Protein AF-A0A7D7Q0F7-F1 (afdb_monomer_lite)

pLDDT: mean 71.84, std 20.34, range [38.75, 92.94]

Sequence (68 aa):
MDRFARWVEQTRGVLLPDYAALHMWSVEHLEDFWGAVWSYFGVVASVAPERVLASNQMPGARWFRGRG

InterPro domains:
  IPR032387 Acetyl-coenzyme A synthetase, N-terminal domain [PF16177] (19-66)
  IPR042099 ANL, N-terminal domain [G3DSA:3.40.50.12780] (2-68)

Secondary structure (DSSP, 8-state):
--HHHHHHHHHH-----SHHHHHHHHHHSHHHHHHHHHHHTT---SS--S-S-S---SS---------

Organism: Kocuria varians (NCBI:txid1272)

Foldseek 3Di:
DDPLQVVCCVPPVDDPPDPVSVVVCCVVVVQSNQVSVCVVVVVPPVDDPPGSWPDPDPPPGDPDDDDD

Structure (mmCIF, N/CA/C/O backbone):
data_AF-A0A7D7Q0F7-F1
#
_entry.id   AF-A0A7D7Q0F7-F1
#
loop_
_atom_site.group_PDB
_atom_site.id
_atom_site.type_symbol
_atom_site.label_atom_id
_atom_site.label_alt_id
_atom_site.label_comp_id
_atom_site.label_asym_id
_atom_site.label_entity_id
_atom_site.label_seq_id
_atom_site.pdbx_PDB_ins_code
_atom_site.Cartn_x
_atom_site.Cartn_y
_atom_site.Cartn_z
_atom_site.occupancy
_atom_site.B_iso_or_equiv
_atom_site.auth_seq_id
_atom_site.auth_comp_id
_atom_site.auth_asym_id
_atom_site.auth_atom_id
_atom_site.pdbx_PDB_model_num
ATOM 1 N N . MET A 1 1 ? -7.619 12.324 2.725 1.00 62.56 1 MET A N 1
ATOM 2 C CA . MET A 1 1 ? -7.213 10.905 2.700 1.00 62.56 1 MET A CA 1
ATOM 3 C C . MET A 1 1 ? -7.736 10.252 1.442 1.00 62.56 1 MET A C 1
ATOM 5 O O . MET A 1 1 ? -8.950 10.116 1.273 1.00 62.56 1 MET A O 1
ATOM 9 N N . ASP A 1 2 ? -6.827 9.948 0.523 1.00 76.69 2 ASP A N 1
ATOM 10 C CA . ASP A 1 2 ? -7.105 9.285 -0.748 1.00 76.69 2 ASP A CA 1
ATOM 11 C C . ASP A 1 2 ? -7.903 7.988 -0.566 1.00 76.69 2 ASP A C 1
ATOM 13 O O . ASP A 1 2 ? -7.808 7.305 0.457 1.00 76.69 2 ASP A O 1
ATOM 17 N N . ARG A 1 3 ? -8.735 7.649 -1.557 1.00 87.00 3 ARG A N 1
ATOM 18 C CA . ARG A 1 3 ? -9.574 6.436 -1.536 1.00 87.00 3 ARG A CA 1
ATOM 19 C C . ARG A 1 3 ? -8.729 5.163 -1.375 1.00 87.00 3 ARG A C 1
ATOM 21 O O . ARG A 1 3 ? -9.155 4.249 -0.679 1.00 87.00 3 ARG A O 1
ATOM 28 N N . PHE A 1 4 ? -7.534 5.147 -1.966 1.00 88.69 4 PHE A N 1
ATOM 29 C CA . PHE A 1 4 ? -6.577 4.048 -1.851 1.00 88.69 4 PHE A CA 1
ATOM 30 C C . PHE A 1 4 ? -6.091 3.849 -0.412 1.00 88.69 4 PHE A C 1
ATOM 32 O O . PHE A 1 4 ? -6.219 2.747 0.106 1.00 88.69 4 PHE A O 1
ATOM 39 N N . ALA A 1 5 ? -5.611 4.907 0.253 1.00 90.00 5 ALA A N 1
ATOM 40 C CA . ALA A 1 5 ? -5.107 4.819 1.626 1.00 90.00 5 ALA A CA 1
ATOM 41 C C . ALA A 1 5 ? -6.158 4.208 2.563 1.00 90.00 5 ALA A C 1
ATOM 43 O O . ALA A 1 5 ? -5.884 3.210 3.214 1.00 90.00 5 ALA A O 1
ATOM 44 N N . ARG A 1 6 ? -7.402 4.702 2.512 1.00 90.75 6 ARG A N 1
ATOM 45 C CA . ARG A 1 6 ? -8.508 4.157 3.322 1.00 90.75 6 ARG A CA 1
ATOM 46 C C . ARG A 1 6 ? -8.816 2.690 3.034 1.00 90.75 6 ARG A C 1
ATOM 48 O O . ARG A 1 6 ? -9.147 1.940 3.947 1.00 90.75 6 ARG A O 1
ATOM 55 N N . TRP A 1 7 ? -8.733 2.275 1.774 1.00 91.62 7 TRP A N 1
ATOM 56 C CA . TRP A 1 7 ? -8.914 0.873 1.406 1.00 91.62 7 TRP A CA 1
ATOM 57 C C . TRP A 1 7 ? -7.773 -0.005 1.943 1.00 91.62 7 TRP A C 1
ATOM 59 O O . TRP A 1 7 ? -8.024 -1.104 2.438 1.00 91.62 7 TRP A O 1
ATOM 69 N N . VAL A 1 8 ? -6.531 0.487 1.908 1.00 92.62 8 VAL A N 1
ATOM 70 C CA . VAL A 1 8 ? -5.376 -0.207 2.496 1.00 92.62 8 VAL A CA 1
ATOM 71 C C . VAL A 1 8 ? -5.550 -0.343 4.009 1.00 92.62 8 VAL A C 1
ATOM 73 O O . VAL A 1 8 ? -5.389 -1.444 4.528 1.00 92.62 8 VAL A O 1
ATOM 76 N N . GLU A 1 9 ? -5.960 0.716 4.713 1.00 92.94 9 GLU A N 1
ATOM 77 C CA . GLU A 1 9 ? -6.226 0.658 6.159 1.00 92.94 9 GLU A CA 1
ATOM 78 C C . GLU A 1 9 ? -7.253 -0.436 6.504 1.00 92.94 9 GLU A C 1
ATOM 80 O O . GLU A 1 9 ? -7.036 -1.244 7.405 1.00 92.94 9 GLU A O 1
ATOM 85 N N . GLN A 1 10 ? -8.336 -0.531 5.726 1.00 90.81 10 GLN A N 1
ATOM 86 C CA . GLN A 1 10 ? -9.406 -1.517 5.933 1.00 90.81 10 GLN A CA 1
ATOM 87 C C . GLN A 1 10 ? -8.985 -2.959 5.627 1.00 90.81 10 GLN A C 1
ATOM 89 O O . GLN A 1 10 ? -9.464 -3.887 6.273 1.00 90.81 10 GLN A O 1
ATOM 94 N N . THR A 1 11 ? -8.123 -3.162 4.630 1.00 89.94 11 THR A N 1
ATOM 95 C CA . THR A 1 11 ? -7.743 -4.505 4.160 1.00 89.94 11 THR A CA 1
ATOM 96 C C . THR A 1 11 ? -6.491 -5.056 4.833 1.00 89.94 11 THR A C 1
ATOM 98 O O . THR A 1 11 ? -6.308 -6.2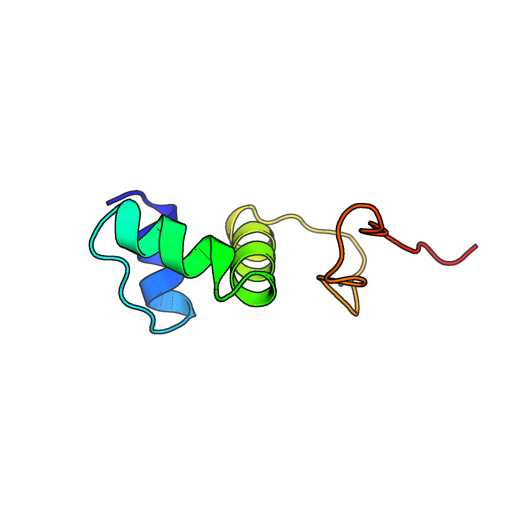71 4.873 1.00 89.94 11 THR A O 1
ATOM 101 N N . ARG A 1 12 ? -5.625 -4.181 5.354 1.00 86.19 12 ARG A N 1
ATOM 102 C CA . ARG A 1 12 ? -4.304 -4.534 5.899 1.00 86.19 12 ARG A CA 1
ATOM 103 C C . ARG A 1 12 ? -4.146 -4.202 7.379 1.00 86.19 12 ARG A C 1
ATOM 105 O O . ARG A 1 12 ? -3.151 -4.604 7.968 1.00 86.19 12 ARG A O 1
ATOM 112 N N . GLY A 1 13 ? -5.090 -3.470 7.975 1.00 87.31 13 GLY A N 1
ATOM 113 C CA . GLY A 1 13 ? -5.030 -3.087 9.388 1.00 87.31 13 GLY A CA 1
ATOM 114 C C . GLY A 1 13 ? -3.902 -2.105 9.722 1.00 87.31 13 GLY A C 1
ATOM 115 O O . GLY A 1 13 ? -3.461 -2.055 10.866 1.00 87.31 13 GLY A O 1
ATOM 116 N N . VAL A 1 14 ? -3.417 -1.346 8.735 1.00 90.12 14 VAL A N 1
ATOM 117 C CA . VAL A 1 14 ? -2.420 -0.280 8.928 1.00 90.12 14 VAL A CA 1
ATOM 118 C C . VAL A 1 14 ? -3.111 1.070 9.121 1.00 90.12 14 VAL A C 1
ATOM 120 O O . VAL A 1 14 ? -4.253 1.232 8.704 1.00 90.12 14 VAL A O 1
ATOM 123 N N . LEU A 1 15 ? -2.429 2.035 9.740 1.00 91.31 15 LEU A N 1
ATOM 124 C CA . LEU A 1 15 ? -2.915 3.411 9.890 1.00 91.31 15 LEU A CA 1
ATOM 125 C C . LEU A 1 15 ? -2.167 4.323 8.923 1.00 91.31 15 LEU A C 1
ATOM 127 O O . LEU A 1 15 ? -0.947 4.448 9.004 1.00 91.31 15 LEU A O 1
ATOM 131 N N . LEU A 1 16 ? -2.905 4.979 8.033 1.00 92.69 16 LEU A N 1
ATOM 132 C CA . LEU A 1 16 ? -2.389 5.869 6.995 1.00 92.69 16 LEU A CA 1
ATOM 133 C C . LEU A 1 16 ? -3.099 7.231 7.101 1.00 92.69 16 LEU A C 1
ATOM 135 O O . LEU A 1 16 ? -3.844 7.623 6.196 1.00 92.69 16 LEU A O 1
ATOM 139 N N . PRO A 1 17 ? -2.889 7.958 8.221 1.00 89.75 17 PRO A N 1
ATOM 140 C CA . PRO A 1 17 ? -3.627 9.176 8.547 1.00 89.75 17 PRO A CA 1
ATOM 141 C C . PRO A 1 17 ? -3.304 10.358 7.634 1.00 89.75 17 PRO A C 1
ATOM 143 O O . PRO A 1 17 ? -4.030 11.344 7.681 1.00 89.75 17 PRO A O 1
ATOM 146 N N . ASP A 1 18 ? -2.235 10.288 6.837 1.00 90.38 18 ASP A N 1
ATOM 147 C CA . ASP A 1 18 ? -1.830 11.303 5.870 1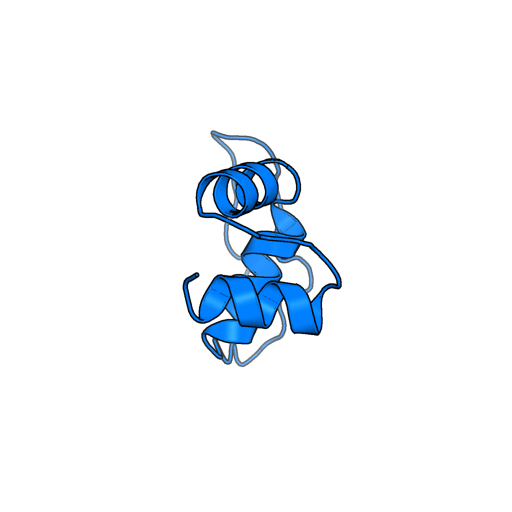.00 90.38 18 ASP A CA 1
ATOM 148 C C . ASP A 1 18 ? -0.950 10.707 4.754 1.00 90.38 18 ASP A C 1
ATOM 150 O O . ASP A 1 18 ? -0.616 9.518 4.735 1.00 90.38 18 ASP A O 1
ATOM 154 N N . TYR A 1 19 ? -0.592 11.549 3.782 1.00 86.31 19 TYR A N 1
ATOM 155 C CA . TYR A 1 19 ? 0.259 11.152 2.661 1.00 86.31 19 TYR A CA 1
ATOM 156 C C . TYR A 1 19 ? 1.680 10.764 3.099 1.00 86.31 19 TYR A C 1
ATOM 158 O O . TYR A 1 19 ? 2.284 9.895 2.474 1.00 86.31 19 TYR A O 1
ATOM 166 N N . ALA A 1 20 ? 2.219 11.372 4.159 1.00 92.31 20 ALA A N 1
ATOM 167 C CA . ALA A 1 20 ? 3.557 11.051 4.643 1.00 92.31 20 ALA A CA 1
ATOM 168 C C . ALA A 1 20 ? 3.594 9.639 5.245 1.00 92.31 20 ALA A C 1
ATOM 170 O O . ALA A 1 20 ? 4.505 8.873 4.936 1.00 92.31 20 ALA A O 1
ATOM 171 N N . ALA A 1 21 ? 2.563 9.258 6.002 1.00 92.25 21 ALA A N 1
ATOM 172 C CA . ALA A 1 21 ? 2.389 7.901 6.508 1.00 92.25 21 ALA A CA 1
ATOM 173 C C . ALA A 1 21 ? 2.246 6.878 5.369 1.00 92.25 21 ALA A C 1
ATOM 175 O O . ALA A 1 21 ? 2.891 5.831 5.398 1.00 92.25 21 ALA A O 1
ATOM 176 N N . LEU A 1 22 ? 1.471 7.200 4.324 1.00 91.06 22 LEU A N 1
ATOM 177 C CA . LEU A 1 22 ? 1.380 6.364 3.121 1.00 91.06 22 LEU A CA 1
ATOM 178 C C . LEU A 1 22 ? 2.728 6.228 2.404 1.00 91.06 22 LEU A C 1
ATOM 180 O O . LEU A 1 22 ? 3.089 5.127 1.990 1.00 91.06 22 LEU A O 1
ATOM 184 N N . HIS A 1 23 ? 3.472 7.323 2.255 1.00 90.06 23 HIS A N 1
ATOM 185 C CA . HIS A 1 23 ? 4.778 7.310 1.606 1.00 90.06 23 HIS A CA 1
ATOM 186 C C . HIS A 1 23 ? 5.788 6.464 2.387 1.00 90.06 23 HIS A C 1
ATOM 188 O O . HIS A 1 23 ? 6.438 5.602 1.799 1.00 90.06 23 HIS A O 1
ATOM 194 N N . MET A 1 24 ? 5.869 6.655 3.703 1.00 92.62 24 MET A N 1
ATOM 195 C CA . MET A 1 24 ? 6.731 5.869 4.587 1.00 92.62 24 MET A CA 1
ATOM 196 C C . MET A 1 24 ? 6.390 4.378 4.502 1.00 92.62 24 MET A C 1
ATOM 198 O O . MET A 1 24 ? 7.260 3.553 4.231 1.00 92.62 24 MET A O 1
ATOM 202 N N . TRP A 1 25 ? 5.102 4.042 4.583 1.00 92.81 25 TRP A N 1
ATOM 203 C CA . TRP A 1 25 ? 4.652 2.664 4.418 1.00 92.81 25 TRP A CA 1
ATOM 204 C C . TRP A 1 25 ? 5.004 2.091 3.035 1.00 92.81 25 TRP A C 1
ATOM 206 O O . TRP A 1 25 ? 5.422 0.940 2.935 1.00 92.81 25 TRP A O 1
ATOM 216 N N . SER A 1 26 ? 4.918 2.891 1.966 1.00 87.94 26 SER A N 1
ATOM 217 C CA . SER A 1 26 ? 5.252 2.435 0.610 1.00 87.94 26 SER A CA 1
ATOM 218 C C . SER A 1 26 ? 6.721 2.047 0.423 1.00 87.94 26 SER A C 1
ATOM 220 O O . SER A 1 26 ? 7.014 1.206 -0.425 1.00 87.94 26 SER A O 1
ATOM 222 N N . VAL A 1 27 ? 7.638 2.632 1.204 1.00 90.38 27 VAL A N 1
ATOM 223 C CA . VAL A 1 27 ? 9.078 2.341 1.118 1.00 90.38 27 VAL A CA 1
ATOM 224 C C . VAL A 1 27 ? 9.524 1.279 2.122 1.00 90.38 27 VAL A C 1
ATOM 226 O O . VAL A 1 27 ? 10.394 0.475 1.796 1.00 90.38 27 VAL A O 1
ATOM 229 N N . GLU A 1 28 ? 8.916 1.235 3.310 1.00 91.38 28 GLU A N 1
ATOM 230 C CA . GLU A 1 28 ? 9.226 0.249 4.356 1.00 91.38 28 GLU A CA 1
ATOM 231 C C . GLU A 1 28 ? 8.594 -1.120 4.069 1.00 91.38 28 GLU A C 1
ATOM 233 O O . GLU A 1 28 ? 9.211 -2.157 4.305 1.00 91.38 28 GLU A O 1
ATOM 238 N N . HIS A 1 29 ? 7.386 -1.128 3.501 1.00 88.31 29 HIS A N 1
ATOM 239 C CA . HIS A 1 29 ? 6.588 -2.328 3.242 1.00 88.31 29 HIS A CA 1
ATOM 240 C C . HIS A 1 29 ? 6.335 -2.509 1.742 1.00 88.31 29 HIS A C 1
ATOM 242 O O . HIS A 1 29 ? 5.198 -2.597 1.278 1.00 88.31 29 HIS A O 1
ATOM 248 N N . LEU A 1 30 ? 7.419 -2.557 0.964 1.00 85.31 30 LEU A N 1
ATOM 249 C CA . LEU A 1 30 ? 7.381 -2.536 -0.502 1.00 85.31 30 LEU A CA 1
ATOM 250 C C . LEU A 1 30 ? 6.523 -3.673 -1.103 1.00 85.31 30 LEU A C 1
ATOM 252 O O . LEU A 1 30 ? 5.746 -3.439 -2.028 1.00 85.31 30 LEU A O 1
ATOM 256 N N . GLU A 1 31 ? 6.631 -4.898 -0.574 1.00 83.44 31 GLU A N 1
ATOM 257 C CA . GLU A 1 31 ? 5.853 -6.058 -1.047 1.00 83.44 31 GLU A CA 1
ATOM 258 C C . GLU A 1 31 ? 4.353 -5.889 -0.785 1.00 83.44 31 GLU A C 1
ATOM 260 O O . GLU A 1 31 ? 3.530 -6.093 -1.685 1.00 83.44 31 GLU A O 1
ATOM 265 N N . ASP A 1 32 ? 3.996 -5.445 0.421 1.00 86.56 32 ASP A N 1
ATOM 266 C CA . ASP A 1 32 ? 2.609 -5.184 0.785 1.00 86.56 32 ASP A CA 1
ATOM 267 C C . ASP A 1 32 ? 2.042 -4.041 -0.054 1.00 86.56 32 ASP A C 1
ATOM 269 O O . ASP A 1 32 ? 0.930 -4.155 -0.583 1.00 86.56 32 ASP A O 1
ATOM 273 N N . PHE A 1 33 ? 2.798 -2.956 -0.228 1.00 89.06 33 PHE A N 1
ATOM 274 C CA . PHE A 1 33 ? 2.398 -1.815 -1.044 1.00 89.06 33 PHE A CA 1
ATOM 275 C C . PHE A 1 33 ? 2.060 -2.245 -2.473 1.00 89.06 33 PHE A C 1
ATOM 277 O O . PHE A 1 33 ? 0.936 -2.019 -2.931 1.00 89.06 33 PHE A O 1
ATOM 284 N N . TRP A 1 34 ? 2.966 -2.948 -3.157 1.00 84.62 34 TRP A N 1
ATOM 285 C CA . TRP A 1 34 ? 2.714 -3.415 -4.523 1.00 84.62 34 TRP A CA 1
ATOM 286 C C . TRP A 1 34 ? 1.582 -4.438 -4.594 1.00 84.62 34 TRP A C 1
ATOM 288 O O . TRP A 1 34 ? 0.762 -4.363 -5.509 1.00 84.62 34 TRP A O 1
ATOM 298 N N . GLY A 1 35 ? 1.450 -5.329 -3.607 1.00 86.25 35 GLY A N 1
ATOM 299 C CA . GLY A 1 35 ? 0.296 -6.227 -3.520 1.00 86.25 35 GLY A CA 1
ATOM 300 C C . GLY A 1 35 ? -1.034 -5.475 -3.357 1.00 86.25 35 GLY A C 1
ATOM 301 O O . GLY A 1 35 ? -2.060 -5.894 -3.899 1.00 86.25 35 GLY A O 1
ATOM 302 N N . ALA A 1 36 ? -1.023 -4.345 -2.638 1.00 88.56 36 ALA A N 1
ATOM 303 C CA . ALA A 1 36 ? -2.205 -3.506 -2.425 1.00 88.56 36 ALA A CA 1
ATOM 304 C C . ALA A 1 36 ? -2.586 -2.791 -3.711 1.00 88.56 36 ALA A C 1
ATOM 306 O O . ALA A 1 36 ? -3.753 -2.795 -4.083 1.00 88.56 36 ALA A O 1
ATOM 307 N N . VAL A 1 37 ? -1.601 -2.225 -4.408 1.00 86.25 37 VAL A N 1
ATOM 308 C CA . VAL A 1 37 ? -1.790 -1.615 -5.728 1.00 86.25 37 VAL A CA 1
ATOM 309 C C . VAL A 1 37 ? -2.385 -2.642 -6.697 1.00 86.25 37 VAL A C 1
ATOM 311 O O . VAL A 1 37 ? -3.404 -2.362 -7.325 1.00 86.25 37 VAL A O 1
ATOM 314 N N . TRP A 1 38 ? -1.832 -3.857 -6.756 1.00 81.00 38 TRP A N 1
ATOM 315 C CA . TRP A 1 38 ? -2.351 -4.932 -7.613 1.00 81.00 38 TRP A CA 1
ATOM 316 C C . TRP A 1 38 ? -3.819 -5.262 -7.339 1.00 81.00 38 TRP A C 1
ATOM 318 O O . TRP A 1 38 ? -4.631 -5.344 -8.262 1.00 81.00 38 TRP A O 1
ATOM 328 N N . SER A 1 39 ? -4.151 -5.426 -6.059 1.00 84.81 39 SER A N 1
ATOM 329 C CA . SER A 1 39 ? -5.493 -5.788 -5.602 1.00 84.81 39 SER A CA 1
ATOM 330 C C . SER A 1 39 ? -6.494 -4.647 -5.809 1.00 84.81 39 SER A C 1
ATOM 332 O O . SER A 1 39 ? -7.605 -4.876 -6.279 1.00 84.81 39 SER A O 1
ATOM 334 N N . TYR A 1 40 ? -6.097 -3.410 -5.501 1.00 84.50 40 TYR A N 1
ATOM 335 C CA . TYR A 1 40 ? -6.958 -2.232 -5.575 1.00 84.50 40 TYR A CA 1
ATOM 336 C C . TYR A 1 40 ? -7.301 -1.837 -7.012 1.00 84.50 40 TYR A C 1
ATOM 338 O O . TYR A 1 40 ? -8.448 -1.502 -7.302 1.00 84.50 40 TYR A O 1
ATOM 346 N N . PHE A 1 41 ? -6.329 -1.896 -7.927 1.00 80.38 41 PHE A N 1
ATOM 347 C CA . PHE A 1 41 ? -6.568 -1.598 -9.342 1.00 80.38 41 PHE A CA 1
ATOM 348 C C . PHE A 1 41 ? -7.208 -2.762 -10.101 1.00 80.38 41 PHE A C 1
ATOM 350 O O . PHE A 1 41 ? -7.479 -2.626 -11.293 1.00 80.38 41 PHE A O 1
ATOM 357 N N . GLY A 1 42 ? -7.466 -3.890 -9.428 1.00 67.44 42 GLY A N 1
ATOM 358 C CA . GLY A 1 42 ? -8.087 -5.054 -10.044 1.00 67.44 42 GLY A CA 1
ATOM 359 C C . GLY A 1 42 ? -7.302 -5.517 -11.264 1.00 67.44 42 GLY A C 1
ATOM 360 O O . GLY A 1 42 ? -7.906 -5.863 -12.277 1.00 67.44 42 GLY A O 1
ATOM 361 N N . VAL A 1 43 ? -5.964 -5.476 -11.200 1.00 57.38 43 VAL A N 1
ATOM 362 C CA . VAL A 1 43 ? -5.124 -6.022 -12.267 1.00 57.38 43 VAL A CA 1
ATOM 363 C C . VAL A 1 43 ? -5.331 -7.532 -12.246 1.00 57.38 43 VAL A C 1
ATOM 365 O O . VAL A 1 43 ? -4.643 -8.271 -11.542 1.00 57.38 43 VAL A O 1
ATOM 368 N N . VAL A 1 44 ? -6.331 -7.980 -13.004 1.00 49.50 44 VAL A N 1
ATOM 369 C CA . VAL A 1 44 ? -6.590 -9.379 -13.327 1.00 49.50 44 VAL A CA 1
ATOM 370 C C . VAL A 1 44 ? -5.461 -9.815 -14.253 1.00 49.50 44 VAL A C 1
ATOM 372 O O . VAL A 1 44 ? -5.592 -9.838 -15.473 1.00 49.50 44 VAL A O 1
ATOM 375 N N . ALA A 1 45 ? -4.298 -10.110 -13.679 1.00 47.72 45 ALA A N 1
ATOM 376 C CA . ALA A 1 45 ? -3.363 -10.981 -14.356 1.00 47.72 45 ALA A CA 1
ATOM 377 C C . ALA A 1 45 ? -4.049 -12.348 -14.419 1.00 47.72 45 ALA A C 1
ATOM 379 O O . ALA A 1 45 ? -4.393 -12.913 -13.384 1.00 47.72 45 ALA A O 1
ATOM 380 N N . SER A 1 46 ? -4.243 -12.892 -15.621 1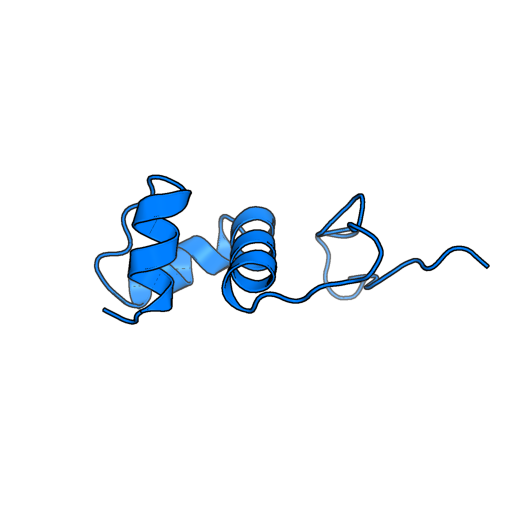.00 47.38 46 SER A N 1
ATOM 381 C CA . SER A 1 46 ? -4.797 -14.238 -15.844 1.00 47.38 46 SER A CA 1
ATOM 382 C C . SER A 1 46 ? -4.000 -15.364 -15.153 1.00 47.38 46 SER A C 1
ATOM 384 O O 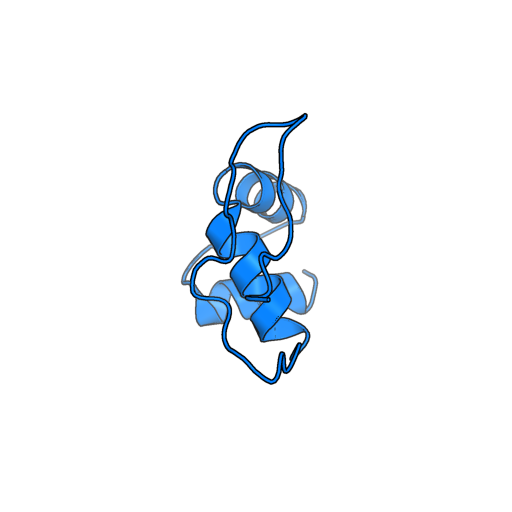. SER A 1 46 ? -4.360 -16.531 -15.263 1.00 47.38 46 SER A O 1
ATOM 386 N N . VAL A 1 47 ? -2.915 -15.024 -14.449 1.00 44.72 47 VAL A N 1
ATOM 387 C CA . VAL A 1 47 ? -2.070 -15.888 -13.630 1.00 44.72 47 VAL A CA 1
ATOM 388 C C . VAL A 1 47 ? -1.652 -15.087 -12.393 1.00 44.72 47 VAL A C 1
ATOM 390 O O . VAL A 1 47 ? -1.045 -14.024 -12.530 1.00 44.72 47 VAL A O 1
ATOM 393 N N . ALA A 1 48 ? -1.965 -15.581 -11.192 1.00 44.78 48 ALA A N 1
ATOM 394 C CA . ALA A 1 48 ? -1.461 -15.002 -9.948 1.00 44.78 48 ALA A CA 1
ATOM 395 C C . ALA A 1 48 ? 0.079 -15.090 -9.942 1.00 44.78 48 ALA A C 1
ATOM 397 O O . ALA A 1 48 ? 0.612 -16.198 -10.052 1.00 44.78 48 ALA A O 1
ATOM 398 N N . PRO A 1 49 ? 0.828 -13.977 -9.852 1.00 46.88 49 PRO A N 1
ATOM 399 C CA . PRO A 1 49 ? 2.276 -14.067 -9.767 1.00 46.88 49 PRO A CA 1
ATOM 400 C C . PRO A 1 49 ? 2.670 -14.641 -8.397 1.00 46.88 49 PRO A C 1
ATOM 402 O O . PRO A 1 49 ? 2.432 -14.018 -7.369 1.00 46.88 49 PRO A O 1
ATOM 405 N N . GLU A 1 50 ? 3.323 -15.810 -8.383 1.00 47.03 50 GLU A N 1
ATOM 406 C CA . GLU A 1 50 ? 3.867 -16.488 -7.183 1.00 47.03 50 GLU A CA 1
ATOM 407 C C . GLU A 1 50 ? 4.893 -15.650 -6.392 1.00 47.03 50 GLU A C 1
ATOM 409 O O . GLU A 1 50 ? 5.320 -16.044 -5.310 1.00 47.03 50 GLU A O 1
ATOM 414 N N . ARG A 1 51 ? 5.321 -14.497 -6.916 1.00 46.03 51 ARG A N 1
ATOM 415 C CA . ARG A 1 51 ? 6.193 -13.540 -6.228 1.00 46.03 51 ARG A CA 1
ATOM 416 C C . ARG A 1 51 ? 5.968 -12.144 -6.803 1.00 46.03 51 ARG A C 1
ATOM 418 O O . ARG A 1 51 ? 6.374 -11.871 -7.930 1.00 46.03 51 ARG A O 1
ATOM 425 N N . VAL A 1 52 ? 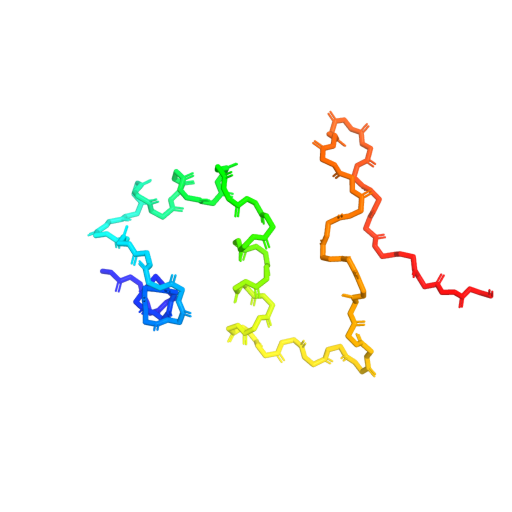5.337 -11.264 -6.026 1.00 53.00 52 VAL A N 1
ATOM 426 C CA . VAL A 1 52 ? 5.123 -9.846 -6.381 1.00 53.00 52 VAL A CA 1
ATOM 427 C C . VAL A 1 52 ? 6.439 -9.053 -6.378 1.00 53.00 52 VAL A C 1
ATOM 429 O O . VAL A 1 52 ? 6.535 -8.027 -7.042 1.00 53.00 52 VAL A O 1
ATOM 432 N N . LEU A 1 53 ? 7.502 -9.569 -5.753 1.00 47.41 53 LEU A N 1
ATOM 433 C CA . LEU A 1 53 ? 8.824 -8.952 -5.776 1.00 47.41 53 LEU A CA 1
ATOM 434 C C . LEU A 1 53 ? 9.912 -10.030 -5.908 1.00 47.41 53 LEU A C 1
ATOM 436 O O . LEU A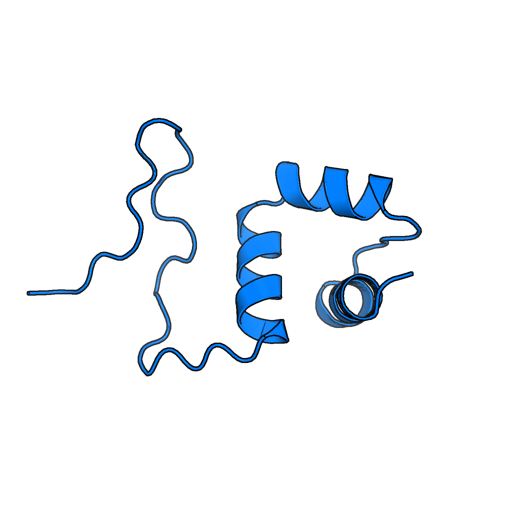 1 53 ? 10.198 -10.778 -4.982 1.00 47.41 53 LEU A O 1
ATOM 440 N N . ALA A 1 54 ? 10.519 -10.156 -7.089 1.00 43.50 54 ALA A N 1
ATOM 441 C CA . ALA A 1 54 ? 11.590 -11.130 -7.325 1.00 43.50 54 ALA A CA 1
ATOM 442 C C . ALA A 1 54 ? 13.007 -10.568 -7.096 1.00 43.50 54 ALA A C 1
ATOM 444 O O . ALA A 1 54 ? 13.973 -11.299 -7.304 1.00 43.50 54 ALA A O 1
ATOM 445 N N . SER A 1 55 ? 13.170 -9.301 -6.695 1.00 41.91 55 SER A N 1
ATOM 446 C CA . SER A 1 55 ? 14.487 -8.752 -6.337 1.00 41.91 55 SER A CA 1
ATOM 447 C C . SER A 1 55 ? 14.355 -7.407 -5.616 1.00 41.91 55 SER A C 1
ATOM 449 O O . SER A 1 55 ? 13.766 -6.480 -6.170 1.00 41.91 55 SER A O 1
ATOM 451 N N . ASN A 1 56 ? 14.914 -7.293 -4.404 1.00 46.88 56 ASN A N 1
ATOM 452 C CA . ASN A 1 56 ? 14.913 -6.064 -3.595 1.00 46.88 56 ASN A CA 1
ATOM 453 C C . ASN A 1 56 ? 16.066 -5.092 -3.930 1.00 46.88 56 ASN A C 1
ATOM 455 O O . ASN A 1 56 ? 16.282 -4.134 -3.195 1.00 46.88 56 ASN A O 1
ATOM 459 N N . GLN A 1 57 ? 16.818 -5.324 -5.012 1.00 38.75 57 GLN A N 1
ATOM 460 C CA . GLN A 1 57 ? 17.984 -4.506 -5.355 1.00 38.75 57 GLN A CA 1
ATOM 461 C C . GLN A 1 57 ? 17.791 -3.756 -6.671 1.00 38.75 57 GLN A C 1
ATOM 463 O O . GLN A 1 57 ? 17.524 -4.356 -7.717 1.00 38.75 57 GLN A O 1
ATOM 468 N N . MET A 1 58 ? 17.974 -2.434 -6.618 1.00 39.59 58 MET A N 1
ATOM 469 C CA . MET A 1 58 ? 18.210 -1.605 -7.797 1.00 39.59 58 MET A CA 1
ATOM 470 C C . MET A 1 58 ? 19.695 -1.214 -7.887 1.00 39.59 58 MET A C 1
ATOM 472 O O . MET A 1 58 ? 20.258 -0.810 -6.870 1.00 39.59 58 MET A O 1
ATOM 476 N N . PRO A 1 59 ? 20.313 -1.296 -9.085 1.00 41.34 59 PRO A N 1
ATOM 477 C CA . PRO A 1 59 ? 19.744 -1.780 -10.345 1.00 41.34 59 PRO A CA 1
ATOM 478 C C . PRO A 1 59 ? 19.807 -3.317 -10.424 1.00 41.34 59 PRO A C 1
ATOM 480 O O . PRO A 1 59 ? 20.856 -3.918 -10.223 1.00 41.34 59 PRO A O 1
ATOM 483 N N . GLY A 1 60 ? 18.671 -3.962 -10.712 1.00 47.31 60 GLY A N 1
ATOM 484 C CA . GLY A 1 60 ? 18.554 -5.429 -10.689 1.00 47.31 60 GLY A CA 1
ATOM 485 C C . GLY A 1 60 ? 17.140 -5.978 -10.468 1.00 47.31 60 GLY A C 1
ATOM 486 O O . GLY A 1 60 ? 16.947 -7.196 -10.500 1.00 47.31 60 GLY A O 1
ATOM 487 N N . ALA A 1 61 ? 16.145 -5.106 -10.266 1.00 49.06 61 ALA A N 1
ATOM 488 C CA . ALA A 1 61 ? 14.737 -5.473 -10.186 1.00 49.06 61 ALA A CA 1
ATOM 489 C C . ALA A 1 61 ? 14.293 -6.169 -11.485 1.00 49.06 61 ALA A C 1
ATOM 491 O O . ALA A 1 61 ? 14.066 -5.539 -12.518 1.00 49.06 61 ALA A O 1
ATOM 492 N N . ARG A 1 62 ? 14.218 -7.501 -11.444 1.00 50.94 62 ARG A N 1
ATOM 493 C CA . ARG A 1 62 ? 13.703 -8.325 -12.538 1.00 50.94 62 ARG A CA 1
ATOM 494 C C . ARG A 1 62 ? 12.197 -8.434 -12.393 1.00 50.94 62 ARG A C 1
ATOM 496 O O . ARG A 1 62 ? 11.699 -9.215 -11.587 1.00 50.94 62 ARG A O 1
ATOM 503 N N . TRP A 1 63 ? 11.495 -7.658 -13.200 1.00 50.50 63 TRP A N 1
ATOM 504 C CA . TRP A 1 63 ? 10.047 -7.702 -13.311 1.00 50.50 63 TRP A CA 1
ATOM 505 C C . TRP A 1 63 ? 9.636 -8.877 -14.213 1.00 50.50 63 TRP A C 1
ATOM 507 O O . TRP A 1 63 ? 10.190 -9.042 -15.295 1.00 50.50 63 TRP A O 1
ATOM 517 N N . PHE A 1 64 ? 8.692 -9.698 -13.741 1.00 50.31 64 PHE A N 1
ATOM 518 C CA . PHE A 1 64 ? 7.984 -10.751 -14.488 1.00 50.31 64 PHE A CA 1
ATOM 519 C C . PHE A 1 64 ? 8.861 -11.823 -15.179 1.00 50.31 64 PHE A C 1
ATOM 521 O O . PHE A 1 64 ? 9.227 -11.700 -16.345 1.00 50.31 64 PHE A O 1
ATOM 528 N N . ARG A 1 65 ? 9.123 -12.966 -14.518 1.00 46.09 65 ARG A N 1
ATOM 529 C CA . ARG A 1 65 ? 9.450 -14.204 -15.259 1.00 46.09 65 ARG A CA 1
ATOM 530 C C . ARG A 1 65 ? 8.151 -14.880 -15.697 1.00 46.09 65 ARG A C 1
ATOM 532 O O . ARG A 1 65 ? 7.557 -15.631 -14.931 1.00 46.09 65 ARG A O 1
ATOM 539 N N . GLY A 1 66 ? 7.750 -14.645 -16.943 1.00 51.06 66 GLY A N 1
ATOM 540 C CA . GLY A 1 66 ? 6.953 -15.622 -17.681 1.00 51.06 66 GLY A CA 1
ATOM 541 C C . GLY A 1 66 ? 7.812 -16.857 -17.973 1.00 51.06 66 GLY A C 1
ATOM 542 O O . GLY A 1 66 ? 9.002 -16.735 -18.269 1.00 51.06 66 GLY A O 1
ATOM 543 N N . ARG A 1 67 ? 7.232 -18.047 -17.826 1.00 44.25 67 ARG A N 1
ATOM 544 C CA . ARG A 1 67 ? 7.848 -19.319 -18.216 1.00 44.25 67 ARG A CA 1
ATOM 545 C C . ARG A 1 67 ? 7.747 -19.435 -19.741 1.00 44.25 67 ARG A C 1
ATOM 547 O O . ARG A 1 67 ? 6.635 -19.474 -20.255 1.00 44.25 67 ARG A O 1
ATOM 554 N N . GLY A 1 68 ? 8.888 -19.408 -20.428 1.00 47.00 68 GLY A N 1
ATOM 555 C CA . GLY A 1 68 ? 9.016 -19.947 -21.786 1.00 47.00 68 GLY A CA 1
ATOM 556 C C . GLY A 1 68 ? 9.209 -21.453 -21.738 1.00 47.00 68 GLY A C 1
ATOM 557 O O . GLY A 1 68 ? 9.716 -21.930 -20.691 1.00 47.00 68 GLY A O 1
#

Radius of gyration: 13.53 Å; chains: 1; bounding box: 29×31×32 Å